Protein AF-A0A2V7KQV5-F1 (afdb_monomer)

Nearest PDB structures (foldseek):
  9awj-assembly1_A  TM=5.685E-01  e=5.001E-01  Bos taurus
  6pnp-assembly1_B  TM=3.604E-01  e=4.916E-02  Rattus norvegicus
  7ql5-assembly1_D  TM=5.381E-01  e=1.210E+00  Tetronarce californica
  6pnq-assembly1_B  TM=3.425E-01  e=1.008E-01  Rattus norvegicus
  9ftg-assembly1_A  TM=5.383E-01  e=5.375E+00  Desulfofustis sp. PB-SRB1

Radius of gyration: 15.6 Å; Cα contacts (8 Å, |Δi|>4): 146; chains: 1; bounding box: 33×19×43 Å

Foldseek 3Di:
DKDWDWDDPDADAFDKTKIKIKDKDQDPDDDDDDDDDPPQKDFPDKDKDKDWDFDPVPPGGIMIMIMIMTIIGGHD

Secondary structure (DSSP, 8-state):
-EEEE---TT--TT-EEEEEEEEEE-SSSPPP-PPPP-TTEEEEEEEEEEEEEEETTTTSEEEEEEEEEEEEEE--

pLDDT: mean 84.78, std 9.71, range [63.16, 94.88]

Structure (mmCIF, N/CA/C/O backbone):
data_AF-A0A2V7KQV5-F1
#
_entry.id   AF-A0A2V7KQV5-F1
#
loop_
_atom_site.group_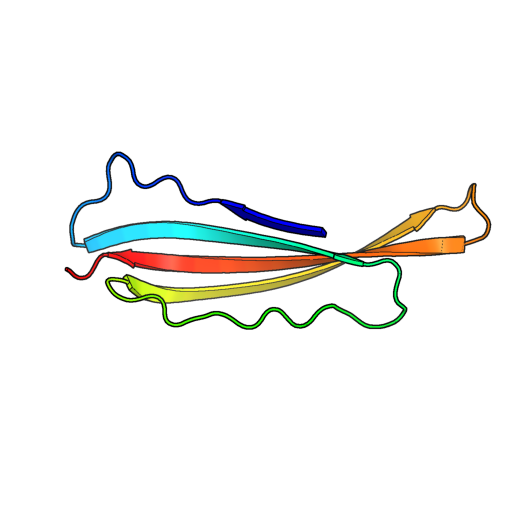PDB
_atom_site.id
_atom_site.type_symbol
_atom_site.label_atom_id
_atom_site.label_alt_id
_atom_site.label_comp_id
_atom_site.label_asym_id
_atom_site.label_entity_id
_atom_site.label_seq_id
_atom_site.pdbx_PDB_ins_code
_atom_site.Cartn_x
_atom_site.Cartn_y
_atom_site.Cartn_z
_atom_site.occupancy
_atom_site.B_iso_or_equiv
_atom_site.auth_seq_id
_atom_site.auth_comp_id
_atom_site.auth_asym_id
_atom_site.auth_atom_id
_atom_site.pdbx_PDB_model_num
ATOM 1 N N . GLU A 1 1 ? 13.545 -2.560 -3.287 1.00 68.94 1 GLU A N 1
ATOM 2 C CA . GLU A 1 1 ? 13.530 -2.118 -1.876 1.00 68.94 1 GLU A CA 1
ATOM 3 C C . GLU A 1 1 ? 12.115 -1.680 -1.537 1.00 68.94 1 GLU A C 1
ATOM 5 O O . GLU A 1 1 ? 11.439 -1.152 -2.421 1.00 68.94 1 GLU A O 1
ATOM 10 N N . VAL A 1 2 ? 11.651 -1.977 -0.326 1.00 69.25 2 VAL A N 1
ATOM 11 C CA . VAL A 1 2 ? 10.314 -1.607 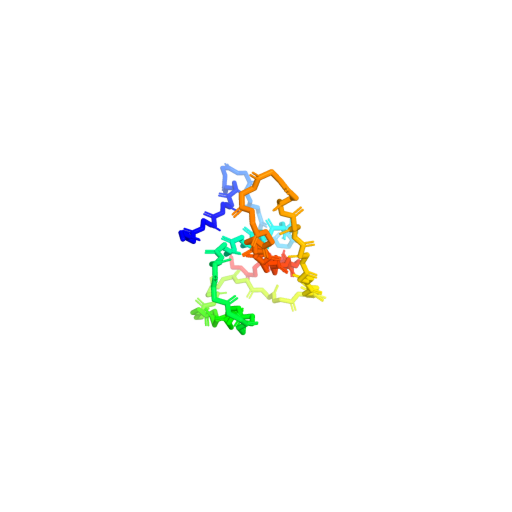0.150 1.00 69.25 2 VAL A CA 1
ATOM 12 C C . VAL A 1 2 ? 10.491 -0.831 1.443 1.00 69.25 2 VAL A C 1
ATOM 14 O O . VAL A 1 2 ? 11.140 -1.325 2.363 1.00 69.25 2 VAL A O 1
ATOM 17 N N . THR A 1 3 ? 9.919 0.366 1.509 1.00 71.00 3 THR A N 1
ATOM 18 C CA . THR A 1 3 ? 9.920 1.196 2.713 1.00 71.00 3 THR A CA 1
ATOM 19 C C . THR A 1 3 ? 8.489 1.560 3.094 1.00 71.00 3 THR A C 1
ATOM 21 O O . THR A 1 3 ? 7.639 1.823 2.241 1.00 71.00 3 THR A O 1
ATOM 24 N N . ALA A 1 4 ? 8.214 1.538 4.395 1.00 65.19 4 ALA A N 1
ATOM 25 C CA . ALA A 1 4 ? 6.949 1.961 4.978 1.00 65.19 4 ALA A CA 1
ATOM 26 C C . ALA A 1 4 ? 7.261 2.778 6.232 1.00 65.19 4 ALA A C 1
ATOM 28 O O . ALA A 1 4 ? 8.044 2.336 7.074 1.00 65.19 4 ALA A O 1
ATOM 29 N N . SER A 1 5 ? 6.674 3.967 6.353 1.00 63.16 5 SER A N 1
ATOM 30 C CA . SER A 1 5 ? 6.873 4.844 7.509 1.00 63.16 5 SER A CA 1
ATOM 31 C C . SER A 1 5 ? 5.537 5.285 8.082 1.00 63.16 5 SER A C 1
ATOM 33 O O . SER A 1 5 ? 4.623 5.633 7.337 1.00 63.16 5 SER A O 1
ATOM 35 N N . VAL A 1 6 ? 5.448 5.311 9.407 1.00 67.81 6 VAL A N 1
ATOM 36 C CA . VAL A 1 6 ? 4.319 5.880 10.141 1.00 67.81 6 VAL A CA 1
ATOM 37 C C . VAL A 1 6 ? 4.850 6.500 11.428 1.00 67.81 6 VAL A C 1
ATOM 39 O O . VAL A 1 6 ? 5.567 5.836 12.177 1.00 67.81 6 VAL A O 1
ATOM 42 N N . ASP A 1 7 ? 4.522 7.764 11.683 1.00 70.31 7 ASP A N 1
ATOM 43 C CA . ASP A 1 7 ? 4.778 8.391 12.981 1.00 70.31 7 ASP A CA 1
ATOM 44 C C . ASP A 1 7 ? 3.605 8.079 13.917 1.00 70.31 7 ASP A C 1
ATOM 46 O O . ASP A 1 7 ? 2.446 8.301 13.570 1.00 70.31 7 ASP A O 1
ATOM 50 N N . ARG A 1 8 ? 3.907 7.499 15.083 1.00 66.69 8 ARG A N 1
ATOM 51 C CA . ARG A 1 8 ? 2.920 7.048 16.079 1.00 66.69 8 ARG A CA 1
ATOM 52 C C . ARG A 1 8 ? 3.047 7.743 17.427 1.00 66.69 8 ARG A C 1
ATOM 54 O O . ARG A 1 8 ? 2.338 7.381 18.358 1.00 66.69 8 ARG A O 1
ATOM 61 N N . THR A 1 9 ? 3.950 8.709 17.560 1.00 65.75 9 THR A N 1
ATOM 62 C CA . THR A 1 9 ? 4.313 9.272 18.870 1.00 65.75 9 THR A CA 1
ATOM 63 C C . THR A 1 9 ? 3.181 10.036 19.566 1.00 65.75 9 THR A C 1
ATOM 65 O O . THR A 1 9 ? 3.266 10.259 20.770 1.00 65.75 9 THR A O 1
ATOM 68 N N . HIS A 1 10 ? 2.100 10.377 18.854 1.00 64.69 10 HIS A N 1
ATOM 69 C CA . HIS A 1 10 ? 1.024 11.232 19.370 1.00 64.69 10 HIS A CA 1
ATOM 70 C C . HIS A 1 10 ? -0.402 10.768 19.031 1.00 64.69 10 HIS A C 1
ATOM 72 O O . HIS A 1 10 ? -1.319 11.572 19.130 1.00 64.69 10 HIS A O 1
ATOM 78 N N . LEU A 1 11 ? -0.613 9.503 18.653 1.00 76.56 11 LEU A N 1
ATOM 79 C CA . LEU A 1 11 ? -1.914 9.049 18.145 1.00 76.56 11 LEU A CA 1
ATOM 80 C C . LEU A 1 11 ? -2.9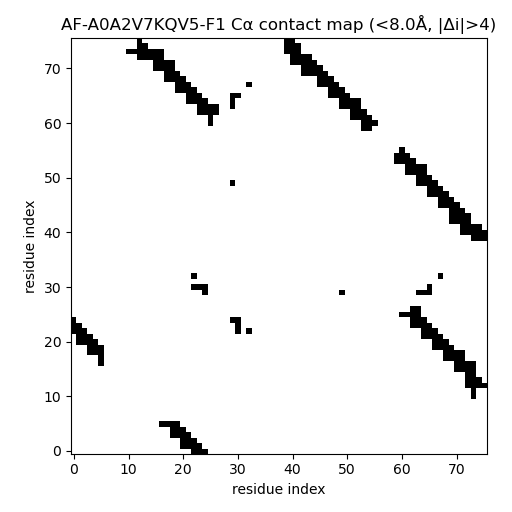27 8.700 19.246 1.00 76.56 11 LEU A C 1
ATOM 82 O O . LEU A 1 11 ? -2.691 7.806 20.059 1.00 76.56 11 LEU A O 1
ATOM 86 N N . ARG A 1 12 ? -4.081 9.375 19.234 1.00 84.38 12 ARG A N 1
ATOM 87 C CA . ARG A 1 12 ? -5.247 9.115 20.098 1.00 84.38 12 ARG A CA 1
ATOM 88 C C . ARG A 1 12 ? -6.367 8.407 19.335 1.00 84.38 12 ARG A C 1
ATOM 90 O O . ARG A 1 12 ? -6.448 8.473 18.112 1.00 84.38 12 ARG A O 1
ATOM 97 N N . VAL A 1 13 ? -7.281 7.768 20.066 1.00 85.56 13 VAL A N 1
ATOM 98 C CA . VAL A 1 13 ? -8.488 7.157 19.483 1.00 85.56 13 VAL A CA 1
ATOM 99 C C . VAL A 1 13 ? -9.280 8.190 18.685 1.00 85.56 13 VAL A C 1
ATOM 101 O O . VAL A 1 13 ? -9.537 9.294 19.162 1.00 85.56 13 VAL A O 1
ATOM 104 N N . GLY A 1 14 ? -9.686 7.813 17.473 1.00 85.12 14 GLY A N 1
ATOM 105 C CA . GLY A 1 14 ? -10.419 8.673 16.551 1.00 85.12 14 GLY A CA 1
ATOM 106 C C . GLY A 1 14 ? -9.538 9.562 15.673 1.00 85.12 14 GLY A C 1
ATOM 107 O O . GLY A 1 14 ? -10.058 10.107 14.702 1.00 85.12 14 GLY A O 1
ATOM 108 N N . GLU A 1 15 ? -8.236 9.677 15.951 1.00 89.62 15 GLU A N 1
ATOM 109 C CA . GLU A 1 15 ? -7.319 10.440 15.102 1.00 89.62 15 GLU A CA 1
ATOM 110 C C . GLU A 1 15 ? -6.995 9.704 13.801 1.00 89.62 15 GLU A C 1
ATOM 112 O O . GLU A 1 15 ? -6.986 8.469 13.736 1.00 89.62 15 GLU A O 1
ATOM 117 N N . GLU A 1 16 ? -6.725 10.491 12.761 1.00 89.75 16 GLU A N 1
ATOM 118 C CA . GLU A 1 16 ? -6.364 10.002 11.436 1.00 89.75 16 GLU A CA 1
ATOM 119 C C . GLU A 1 16 ? -4.854 10.089 11.199 1.00 89.75 16 GLU A C 1
ATOM 121 O O . GLU A 1 16 ? -4.195 11.046 11.606 1.00 89.75 16 GLU A O 1
ATOM 126 N N . LEU A 1 17 ? -4.307 9.095 10.501 1.00 90.25 17 LEU A N 1
ATOM 127 C CA . LEU A 1 17 ? -2.921 9.070 10.046 1.00 90.25 17 LEU A CA 1
ATOM 128 C C . LEU A 1 17 ? -2.832 8.586 8.598 1.00 90.25 17 LEU A C 1
ATOM 130 O O . LEU A 1 17 ? -3.698 7.854 8.113 1.00 90.25 17 LEU A O 1
ATOM 134 N N . MET A 1 18 ? -1.744 8.961 7.927 1.00 91.44 18 MET A N 1
ATOM 135 C CA . MET A 1 18 ? -1.410 8.481 6.589 1.00 91.44 18 MET A CA 1
ATOM 136 C C . MET A 1 18 ? -0.311 7.419 6.681 1.00 91.44 18 MET A C 1
ATOM 138 O O . MET A 1 18 ? 0.784 7.698 7.171 1.00 91.44 18 MET A O 1
ATOM 142 N N . LEU A 1 19 ? -0.585 6.209 6.192 1.00 90.94 19 LEU A N 1
ATOM 143 C CA . LEU A 1 19 ? 0.444 5.202 5.937 1.00 90.94 19 LEU A CA 1
ATOM 144 C C . LEU A 1 19 ? 0.846 5.281 4.465 1.00 90.94 19 LEU A C 1
ATOM 146 O O . LEU A 1 19 ? 0.038 4.976 3.590 1.00 90.94 19 LEU A O 1
ATOM 150 N N . THR A 1 20 ? 2.102 5.637 4.203 1.00 91.75 20 THR A N 1
ATOM 151 C CA . THR A 1 20 ? 2.671 5.653 2.851 1.00 91.75 20 THR A CA 1
ATOM 152 C C . THR A 1 20 ? 3.649 4.497 2.695 1.00 91.75 20 THR A C 1
ATOM 154 O O . THR A 1 20 ? 4.600 4.355 3.467 1.00 91.75 20 THR A O 1
ATOM 157 N N . ILE A 1 21 ? 3.419 3.670 1.679 1.00 91.44 21 ILE A N 1
ATOM 158 C CA . ILE A 1 21 ? 4.275 2.537 1.328 1.00 91.44 21 ILE A CA 1
ATOM 159 C C . ILE A 1 21 ? 4.854 2.798 -0.050 1.00 91.44 21 ILE A C 1
ATOM 161 O O . ILE A 1 21 ? 4.110 3.078 -0.991 1.00 91.44 21 ILE A O 1
ATOM 165 N N . ARG A 1 22 ? 6.176 2.676 -0.172 1.00 92.25 22 ARG A N 1
ATOM 166 C CA . ARG A 1 22 ? 6.896 2.870 -1.428 1.00 92.25 22 ARG A CA 1
ATOM 167 C C . ARG A 1 22 ? 7.665 1.607 -1.786 1.00 92.25 22 ARG A C 1
ATOM 169 O O . ARG A 1 22 ? 8.544 1.167 -1.047 1.00 92.25 22 ARG A O 1
ATOM 176 N N . ALA A 1 23 ? 7.356 1.054 -2.952 1.00 92.12 23 ALA A N 1
ATOM 177 C CA . ALA A 1 23 ? 8.075 -0.066 -3.537 1.00 92.12 23 ALA A CA 1
ATOM 178 C C . ALA A 1 23 ? 8.743 0.372 -4.842 1.00 92.12 23 ALA A C 1
ATOM 180 O O . ALA A 1 23 ? 8.114 0.996 -5.694 1.00 92.12 23 ALA A O 1
ATOM 181 N N . GLN A 1 24 ? 10.022 0.033 -5.002 1.00 92.25 24 GLN A N 1
ATOM 182 C CA . GLN A 1 24 ? 10.775 0.308 -6.226 1.00 92.25 24 GLN A CA 1
ATOM 183 C C . GLN A 1 24 ? 11.251 -0.988 -6.873 1.00 92.25 24 GLN A C 1
ATOM 185 O O . GLN A 1 24 ? 11.866 -1.834 -6.211 1.00 92.25 24 GLN A O 1
ATOM 190 N N . THR A 1 25 ? 11.011 -1.113 -8.179 1.00 90.31 25 THR A N 1
ATOM 191 C CA . THR A 1 25 ? 11.442 -2.254 -8.989 1.00 90.31 25 THR A CA 1
ATOM 192 C C . THR A 1 25 ? 12.033 -1.814 -10.325 1.00 90.31 25 THR A C 1
ATOM 194 O O . THR A 1 25 ? 11.681 -0.775 -10.883 1.00 90.31 25 THR A O 1
ATOM 197 N N . ARG A 1 26 ? 12.942 -2.636 -10.854 1.00 89.88 26 ARG A N 1
ATOM 198 C CA . ARG A 1 26 ? 13.446 -2.538 -12.234 1.00 89.88 26 ARG A CA 1
ATOM 199 C C . ARG A 1 26 ? 12.780 -3.563 -13.164 1.00 89.88 26 ARG A C 1
ATOM 201 O O . ARG A 1 26 ? 13.186 -3.675 -14.316 1.00 89.88 26 ARG A O 1
ATOM 208 N N . ALA A 1 27 ? 11.814 -4.333 -12.656 1.00 85.75 27 ALA A N 1
ATOM 209 C CA . ALA A 1 27 ? 11.049 -5.298 -13.437 1.00 85.75 27 ALA A CA 1
ATOM 210 C C . ALA A 1 27 ? 10.085 -4.602 -14.413 1.00 85.75 27 ALA A C 1
ATOM 212 O O . ALA A 1 27 ? 9.747 -3.422 -14.256 1.00 85.75 27 ALA A O 1
ATOM 213 N N . ALA A 1 28 ? 9.655 -5.353 -15.429 1.00 81.44 28 ALA A N 1
ATOM 214 C CA . ALA A 1 28 ? 8.657 -4.902 -16.394 1.00 81.44 28 ALA A CA 1
ATOM 215 C C . ALA A 1 28 ? 7.268 -4.738 -15.751 1.00 81.44 28 ALA A C 1
ATOM 217 O O . ALA A 1 28 ? 6.541 -3.814 -16.114 1.00 81.44 28 ALA A O 1
ATOM 218 N N . ASP A 1 29 ? 6.948 -5.571 -14.760 1.00 84.62 29 ASP A N 1
ATOM 219 C CA . ASP A 1 29 ? 5.657 -5.558 -14.076 1.00 84.62 29 ASP A CA 1
ATOM 220 C C . ASP A 1 29 ? 5.670 -4.669 -12.815 1.00 84.62 29 ASP A C 1
ATOM 222 O O . ASP A 1 29 ? 6.714 -4.538 -12.157 1.00 84.62 29 ASP A O 1
ATOM 226 N N . PRO A 1 30 ? 4.532 -4.037 -12.461 1.00 78.75 30 PRO A N 1
ATOM 227 C CA . PRO A 1 30 ? 4.368 -3.335 -11.188 1.00 78.75 30 PRO A CA 1
ATOM 228 C C . PRO A 1 30 ? 4.535 -4.268 -9.983 1.00 78.75 30 PRO A C 1
ATOM 230 O O . PRO A 1 30 ? 4.270 -5.466 -10.064 1.00 78.75 30 PRO A O 1
ATOM 233 N N . VAL A 1 31 ? 4.927 -3.705 -8.838 1.00 88.75 31 VAL A N 1
ATOM 234 C CA . VAL A 1 31 ? 4.953 -4.452 -7.574 1.00 88.75 31 VAL A CA 1
ATOM 235 C C . VAL A 1 31 ? 3.559 -4.439 -6.961 1.00 88.75 31 VAL A C 1
ATOM 237 O O . VAL A 1 31 ? 2.997 -3.371 -6.726 1.00 88.75 31 VAL A O 1
ATOM 240 N N . GLU A 1 32 ? 3.024 -5.614 -6.646 1.00 88.56 32 GLU A N 1
ATOM 241 C CA . GLU A 1 32 ? 1.815 -5.721 -5.835 1.00 88.56 32 GLU A CA 1
ATOM 242 C C . GLU A 1 32 ? 2.150 -5.489 -4.353 1.00 88.56 32 GLU A C 1
ATOM 244 O O . GLU A 1 32 ? 3.028 -6.141 -3.785 1.00 88.56 32 GLU A O 1
ATOM 249 N N . ILE A 1 33 ? 1.454 -4.544 -3.714 1.00 88.06 33 ILE A N 1
ATOM 250 C CA . ILE A 1 33 ? 1.629 -4.237 -2.290 1.00 88.06 33 ILE A CA 1
ATOM 251 C C . ILE A 1 33 ? 0.513 -4.920 -1.500 1.00 88.06 33 ILE A C 1
ATOM 253 O O . ILE A 1 33 ? -0.592 -4.390 -1.384 1.00 88.06 33 ILE A O 1
ATOM 257 N N . MET A 1 34 ? 0.805 -6.078 -0.912 1.00 88.06 34 MET A N 1
ATOM 258 C CA . MET A 1 34 ? -0.099 -6.733 0.036 1.00 88.06 34 MET A CA 1
ATOM 259 C C . MET A 1 34 ? 0.125 -6.205 1.454 1.00 88.06 34 MET A C 1
ATOM 261 O O . MET A 1 34 ? 1.259 -6.106 1.923 1.00 88.06 34 MET A O 1
ATOM 265 N N . LEU A 1 35 ? -0.966 -5.874 2.144 1.00 84.75 35 LEU A N 1
ATOM 266 C CA . LEU A 1 35 ? -0.922 -5.364 3.511 1.00 84.75 35 LEU A CA 1
ATOM 267 C C . LEU A 1 35 ? -1.164 -6.493 4.515 1.00 84.75 35 LEU A C 1
ATOM 269 O O . LEU A 1 35 ? -2.118 -7.256 4.341 1.00 84.75 35 LEU A O 1
ATOM 273 N N . PRO A 1 36 ? -0.374 -6.580 5.597 1.00 85.38 36 PRO A N 1
ATOM 274 C CA . PRO A 1 36 ? -0.773 -7.369 6.751 1.00 85.38 36 PRO A CA 1
ATOM 275 C C . PRO A 1 36 ? -1.984 -6.716 7.451 1.00 85.38 36 PRO A C 1
ATOM 277 O O . PRO A 1 36 ? -2.272 -5.537 7.217 1.00 85.38 36 PRO A O 1
ATOM 280 N N . PRO A 1 37 ? -2.678 -7.439 8.349 1.00 85.44 37 PRO A N 1
ATOM 281 C CA . PRO A 1 37 ? -3.742 -6.860 9.163 1.00 85.44 37 PRO A CA 1
ATOM 282 C C . PRO A 1 37 ? -3.272 -5.615 9.930 1.00 85.44 37 PRO A C 1
ATOM 284 O O . PRO A 1 37 ? -2.270 -5.652 10.647 1.00 85.44 37 PRO A O 1
ATOM 287 N N . LEU A 1 38 ? -4.020 -4.517 9.806 1.00 87.38 38 LEU A N 1
ATOM 288 C CA . LEU A 1 38 ? -3.748 -3.243 10.481 1.00 87.38 38 LEU A CA 1
ATOM 289 C C . LEU A 1 38 ? -4.567 -3.136 11.775 1.00 87.38 38 LEU A C 1
ATOM 291 O O . LEU A 1 38 ? -5.441 -2.284 11.909 1.00 87.38 38 LEU A O 1
ATOM 295 N N . ASN A 1 39 ? -4.311 -4.038 12.724 1.00 87.62 39 ASN A N 1
ATOM 296 C CA . ASN A 1 39 ? -5.036 -4.076 13.998 1.00 87.62 39 ASN A CA 1
ATOM 297 C C . ASN A 1 39 ? -4.986 -2.714 14.717 1.00 87.62 39 ASN A C 1
ATOM 299 O O . ASN A 1 39 ? -3.939 -2.067 14.752 1.00 87.62 39 ASN A O 1
ATOM 303 N N . GLY A 1 40 ? -6.112 -2.292 15.298 1.00 88.06 40 GLY A N 1
ATOM 304 C CA . GLY A 1 40 ? -6.240 -0.994 15.971 1.00 88.06 40 GLY A CA 1
ATOM 305 C C . GLY A 1 40 ? -6.554 0.189 15.047 1.00 88.06 40 GLY A C 1
ATOM 306 O O . GLY A 1 40 ? -6.766 1.295 15.543 1.00 88.06 40 GLY A O 1
ATOM 307 N N . PHE A 1 41 ? -6.638 -0.033 13.730 1.00 90.81 41 PHE A N 1
ATOM 308 C CA . PHE A 1 41 ? -6.951 0.997 12.743 1.00 90.81 41 PHE A CA 1
ATOM 309 C C . PHE A 1 41 ? -8.091 0.579 11.813 1.00 90.81 41 PHE A C 1
ATOM 311 O O . PHE A 1 41 ? -8.107 -0.533 11.290 1.00 90.81 41 PHE A O 1
ATOM 318 N N . ALA A 1 42 ? -8.996 1.512 11.522 1.00 92.44 42 ALA A N 1
ATOM 319 C CA . ALA A 1 42 ? -9.867 1.412 10.357 1.00 92.44 42 ALA A CA 1
ATOM 320 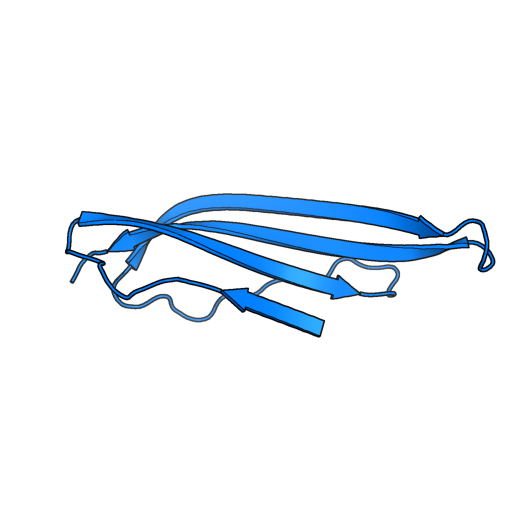C C . ALA A 1 42 ? -9.210 2.069 9.153 1.00 92.44 42 ALA A C 1
ATOM 322 O O . ALA A 1 42 ? -8.747 3.203 9.247 1.00 92.44 42 ALA A O 1
ATOM 323 N N . ILE A 1 43 ? -9.258 1.400 8.004 1.00 92.69 43 ILE A N 1
ATOM 324 C CA . ILE A 1 43 ? -8.960 2.028 6.717 1.00 92.69 43 ILE A CA 1
ATOM 325 C C . ILE A 1 43 ? -10.173 2.873 6.327 1.00 92.69 43 ILE A C 1
ATOM 327 O O . ILE A 1 43 ? -11.264 2.341 6.131 1.00 92.69 43 ILE A O 1
ATOM 331 N N . VAL A 1 44 ? -9.991 4.188 6.247 1.00 94.88 44 VAL A N 1
ATOM 332 C CA . VAL A 1 44 ? -11.045 5.142 5.860 1.00 94.88 44 VAL A CA 1
ATOM 333 C C . VAL A 1 44 ? -10.861 5.673 4.439 1.00 94.88 44 VAL A C 1
ATOM 335 O O . VAL A 1 44 ? -11.801 6.211 3.865 1.00 94.88 44 VAL A O 1
ATOM 338 N N . GLY A 1 45 ? -9.683 5.461 3.850 1.00 94.06 45 GLY A N 1
ATOM 339 C CA . GLY A 1 45 ? -9.380 5.796 2.464 1.00 94.06 45 GLY A CA 1
ATOM 340 C C . GLY A 1 45 ? -8.124 5.080 1.979 1.00 94.06 45 GLY A C 1
ATOM 341 O O . GLY A 1 45 ? -7.261 4.706 2.774 1.00 94.06 45 GLY A O 1
ATOM 342 N N . SER A 1 46 ? -8.016 4.879 0.668 1.00 94.00 46 SER A N 1
ATOM 343 C CA . SER A 1 46 ? -6.845 4.264 0.040 1.00 94.00 46 SER A CA 1
ATOM 344 C C . SER A 1 46 ? -6.610 4.822 -1.356 1.00 94.00 46 SER A C 1
ATOM 346 O O . SER A 1 46 ? -7.568 5.037 -2.103 1.00 94.00 46 SER A O 1
ATOM 348 N N . ARG A 1 47 ? -5.344 4.981 -1.734 1.00 93.50 47 ARG A N 1
ATOM 349 C CA . ARG A 1 47 ? -4.933 5.397 -3.073 1.00 93.50 47 ARG A CA 1
ATOM 350 C C . ARG A 1 47 ? -3.700 4.625 -3.522 1.00 93.50 47 ARG A C 1
ATOM 352 O O . ARG A 1 47 ? -2.723 4.540 -2.787 1.00 93.50 47 ARG A O 1
ATOM 359 N N . ASP A 1 48 ? -3.740 4.149 -4.761 1.00 92.50 48 ASP A N 1
ATOM 360 C CA . ASP A 1 48 ? -2.612 3.497 -5.422 1.00 92.50 48 ASP A CA 1
ATOM 361 C C . ASP A 1 48 ? -2.119 4.326 -6.608 1.00 92.50 48 ASP A C 1
ATOM 363 O O . ASP A 1 48 ? -2.910 4.854 -7.393 1.00 92.50 48 ASP A O 1
ATOM 367 N N . MET A 1 49 ? -0.800 4.428 -6.748 1.00 92.44 49 MET A N 1
ATOM 368 C CA . MET A 1 49 ? -0.136 5.110 -7.853 1.00 92.44 49 MET A CA 1
ATOM 369 C C . MET A 1 49 ? 1.079 4.305 -8.306 1.00 92.44 49 MET A C 1
ATOM 371 O O . MET A 1 49 ? 1.843 3.806 -7.487 1.00 92.44 49 MET A O 1
ATOM 375 N N . THR A 1 50 ? 1.289 4.200 -9.617 1.00 92.56 50 THR A N 1
ATOM 376 C CA . T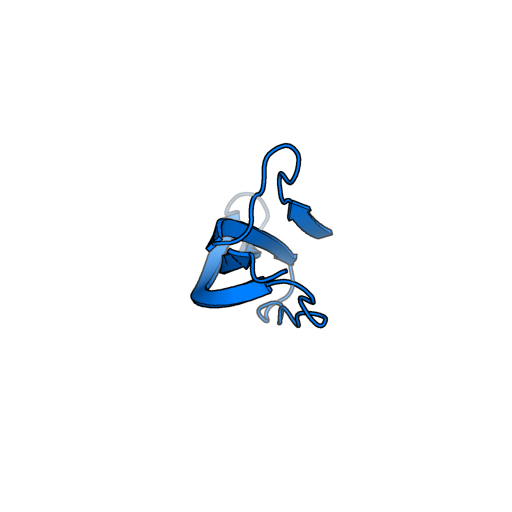HR A 1 50 ? 2.540 3.678 -10.180 1.00 92.56 50 THR A CA 1
ATOM 377 C C . THR A 1 50 ? 3.151 4.727 -11.092 1.00 92.56 50 THR A C 1
ATOM 379 O O . THR A 1 50 ? 2.531 5.150 -12.063 1.00 92.56 50 THR A O 1
ATOM 382 N N . GLU A 1 51 ? 4.374 5.131 -10.777 1.00 90.88 51 GLU A N 1
ATOM 383 C CA . GLU A 1 51 ? 5.187 6.037 -11.579 1.00 90.88 51 GLU A CA 1
ATOM 384 C C . GLU A 1 51 ? 6.274 5.242 -12.310 1.00 90.88 51 GLU A C 1
ATOM 386 O O . GLU A 1 51 ? 6.880 4.329 -11.740 1.00 90.88 51 GLU A O 1
ATOM 391 N N . VAL A 1 52 ? 6.537 5.590 -13.571 1.00 91.25 52 VAL A N 1
ATOM 392 C CA 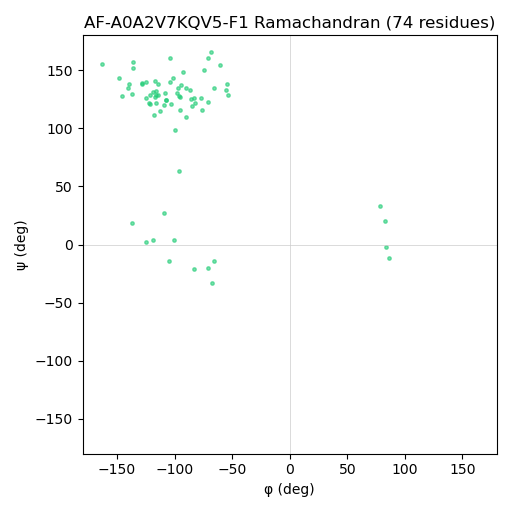. VAL A 1 52 ? 7.593 4.973 -14.382 1.00 91.25 52 VAL A CA 1
ATOM 393 C C . VAL A 1 52 ? 8.613 6.038 -14.764 1.00 91.25 52 VAL A C 1
ATOM 395 O O . VAL A 1 52 ? 8.323 6.917 -15.570 1.00 91.25 52 VAL A O 1
ATOM 398 N N . ALA A 1 53 ? 9.819 5.935 -14.212 1.00 88.94 53 ALA A N 1
ATOM 399 C CA . ALA A 1 53 ? 10.957 6.753 -14.608 1.00 88.94 53 ALA A CA 1
ATOM 400 C C . ALA A 1 53 ? 11.790 5.992 -15.645 1.00 88.94 53 ALA A C 1
ATOM 402 O O . ALA A 1 53 ? 12.182 4.849 -15.405 1.00 88.94 53 ALA A O 1
ATOM 403 N N . ILE A 1 54 ? 12.061 6.613 -16.792 1.00 84.62 54 ILE A N 1
ATOM 404 C CA . ILE A 1 54 ? 12.907 6.048 -17.850 1.00 84.62 54 ILE A CA 1
ATOM 405 C C . ILE A 1 54 ? 14.213 6.832 -17.872 1.00 84.62 54 ILE A C 1
ATOM 407 O O . ILE A 1 54 ? 14.202 8.042 -18.091 1.00 84.62 54 ILE A O 1
ATOM 411 N N . ASP A 1 55 ? 15.334 6.147 -17.660 1.00 77.12 55 ASP A N 1
ATOM 412 C CA . ASP A 1 55 ? 16.650 6.762 -17.797 1.00 77.12 55 ASP A CA 1
ATOM 413 C C . ASP A 1 55 ? 17.166 6.599 -19.236 1.00 77.12 55 ASP A C 1
ATOM 415 O O . ASP A 1 55 ? 17.508 5.501 -19.692 1.00 77.12 55 ASP A O 1
ATOM 419 N N . GLY A 1 56 ? 17.203 7.719 -19.962 1.00 69.19 56 GLY A N 1
ATOM 420 C CA . GLY A 1 56 ? 17.706 7.788 -21.334 1.00 69.19 56 GLY A CA 1
ATOM 421 C C . GLY A 1 56 ? 19.227 7.636 -21.450 1.00 69.19 56 GLY A C 1
ATOM 422 O O . GLY A 1 56 ? 19.709 7.262 -22.516 1.00 69.19 56 GLY A O 1
ATOM 423 N N . ALA A 1 57 ? 19.990 7.864 -20.375 1.00 71.31 57 ALA A N 1
ATOM 424 C CA . ALA A 1 57 ? 21.451 7.776 -20.389 1.00 71.31 57 ALA A CA 1
ATOM 425 C C . ALA A 1 57 ? 21.973 6.336 -20.222 1.00 71.31 57 ALA A C 1
ATOM 427 O O . ALA A 1 57 ? 23.097 6.038 -20.619 1.00 71.31 57 ALA A O 1
ATOM 428 N N . THR A 1 58 ? 21.161 5.422 -19.676 1.00 63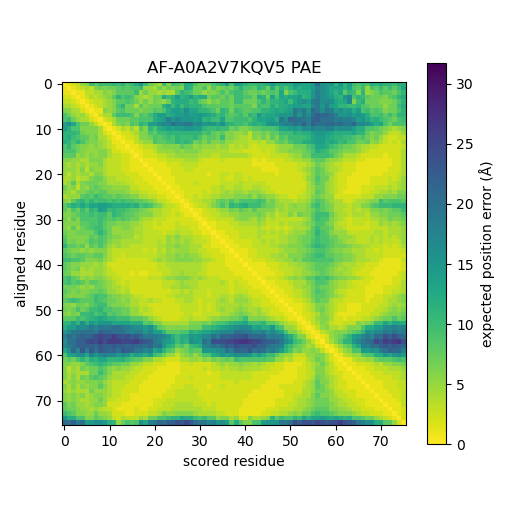.78 58 THR A N 1
ATOM 429 C CA . THR A 1 58 ? 21.552 4.025 -19.395 1.00 63.78 58 THR A CA 1
ATOM 430 C C . THR A 1 58 ? 20.886 2.991 -20.310 1.00 63.78 58 THR A C 1
ATOM 432 O O . THR A 1 58 ? 20.730 1.826 -19.938 1.00 63.78 58 THR A O 1
ATOM 435 N N . GLY A 1 59 ? 20.514 3.387 -21.532 1.00 66.69 59 GLY A N 1
ATOM 436 C CA . GLY A 1 59 ? 19.993 2.462 -22.547 1.00 66.69 59 GLY A CA 1
ATOM 437 C C . GLY A 1 59 ? 18.524 2.070 -22.355 1.00 66.69 59 GLY A C 1
ATOM 438 O O . GLY A 1 59 ? 18.148 0.942 -22.661 1.00 66.69 59 GLY A O 1
ATOM 439 N N . GLY A 1 60 ? 17.687 2.980 -21.840 1.00 70.62 60 GLY A N 1
ATOM 440 C CA . GLY A 1 60 ? 16.235 2.777 -21.749 1.00 70.62 60 GLY A CA 1
ATOM 441 C C . GLY A 1 60 ? 15.779 1.974 -20.530 1.00 70.62 60 GLY A C 1
ATOM 442 O O . GLY A 1 60 ? 14.676 1.426 -20.518 1.00 70.62 60 GLY A O 1
ATOM 443 N N . ARG A 1 61 ? 16.610 1.884 -19.485 1.00 78.56 61 ARG A N 1
ATOM 444 C CA . ARG A 1 61 ? 16.256 1.162 -18.261 1.00 78.56 61 ARG A CA 1
ATOM 445 C C . ARG A 1 61 ? 15.176 1.933 -17.497 1.00 78.56 61 ARG A C 1
ATOM 447 O O . ARG A 1 61 ? 15.374 3.085 -17.119 1.00 78.56 61 ARG A O 1
ATOM 454 N N . SER A 1 62 ? 14.039 1.284 -17.251 1.00 87.38 62 SER A N 1
ATOM 455 C CA . SER A 1 62 ? 12.940 1.866 -16.476 1.00 87.38 62 SER A CA 1
ATOM 456 C C . SER A 1 62 ? 13.014 1.466 -15.002 1.00 87.38 62 SER A C 1
ATOM 458 O O . SER A 1 62 ? 13.212 0.288 -14.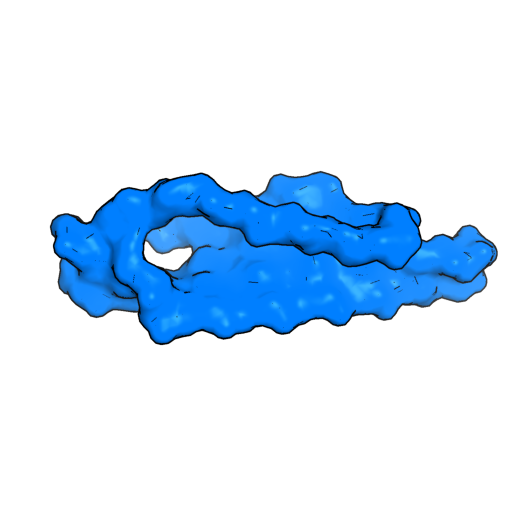690 1.00 87.38 62 SER A O 1
ATOM 460 N N . VAL A 1 63 ? 12.775 2.415 -14.102 1.00 91.19 63 VAL A N 1
ATOM 461 C CA . VAL A 1 63 ? 12.464 2.157 -12.693 1.00 91.19 63 VAL A CA 1
ATOM 462 C C . VAL A 1 63 ? 10.985 2.447 -12.481 1.00 91.19 63 VAL A C 1
ATOM 464 O O . VAL A 1 63 ? 10.512 3.544 -12.773 1.00 91.19 63 VAL A O 1
ATOM 467 N N . ARG A 1 64 ? 10.254 1.463 -11.961 1.00 92.12 64 ARG A N 1
ATOM 468 C CA . ARG A 1 64 ? 8.865 1.629 -11.537 1.00 92.12 64 ARG A CA 1
ATOM 469 C C . ARG A 1 64 ? 8.829 1.862 -10.034 1.00 92.12 64 ARG A C 1
ATOM 471 O O . ARG A 1 64 ? 9.440 1.105 -9.277 1.00 92.12 64 ARG A O 1
ATOM 478 N N . THR A 1 65 ? 8.112 2.898 -9.618 1.00 93.69 65 THR A N 1
ATOM 479 C CA . THR A 1 65 ? 7.805 3.175 -8.214 1.00 93.69 65 THR A CA 1
ATOM 480 C C . THR A 1 65 ? 6.308 2.995 -8.011 1.00 93.69 65 THR A C 1
ATOM 482 O O . THR A 1 65 ? 5.521 3.761 -8.559 1.00 93.69 65 THR A O 1
ATOM 485 N N . THR A 1 66 ? 5.913 2.009 -7.213 1.00 94.00 66 THR A N 1
ATOM 486 C CA . THR A 1 66 ? 4.527 1.847 -6.764 1.00 94.00 66 THR A CA 1
ATOM 487 C C . THR A 1 66 ? 4.392 2.477 -5.381 1.00 94.00 66 THR A C 1
ATOM 489 O O . THR A 1 66 ? 5.178 2.181 -4.477 1.00 94.00 66 THR A O 1
ATOM 492 N N . VAL A 1 67 ? 3.414 3.365 -5.228 1.00 93.38 67 VAL A N 1
ATOM 493 C CA . VAL A 1 67 ? 3.060 4.026 -3.972 1.00 93.38 67 VAL A CA 1
ATOM 494 C C . VAL A 1 67 ? 1.639 3.628 -3.598 1.00 93.38 67 VAL A C 1
ATOM 496 O O . VAL A 1 67 ? 0.724 3.785 -4.407 1.00 93.38 67 VAL A O 1
ATOM 499 N N . ARG A 1 68 ? 1.464 3.138 -2.371 1.00 94.12 68 ARG A N 1
ATOM 500 C CA . ARG A 1 68 ? 0.156 2.914 -1.749 1.00 94.12 68 ARG A CA 1
ATOM 501 C C . ARG A 1 68 ? 0.032 3.826 -0.536 1.00 94.12 68 ARG A C 1
ATOM 503 O O . ARG A 1 68 ? 0.857 3.756 0.376 1.00 94.12 68 ARG A O 1
ATOM 510 N N . GLU A 1 69 ? -0.984 4.675 -0.544 1.00 93.56 69 GLU A N 1
ATOM 511 C CA . GLU A 1 69 ? -1.346 5.567 0.556 1.00 93.56 69 GLU A CA 1
ATOM 512 C C . GLU A 1 69 ? -2.634 5.061 1.200 1.00 93.56 69 GLU A C 1
ATOM 514 O O . GLU A 1 69 ? -3.617 4.796 0.506 1.00 93.56 69 GLU A O 1
ATOM 519 N N . LEU A 1 70 ? -2.643 4.928 2.524 1.00 94.62 70 LEU A N 1
ATOM 520 C CA . LEU A 1 70 ? -3.837 4.588 3.293 1.00 94.62 70 LEU A CA 1
ATOM 521 C C . LEU A 1 70 ? -4.118 5.682 4.309 1.00 94.62 70 LEU A C 1
ATOM 523 O O . LEU A 1 70 ? -3.255 6.010 5.125 1.00 94.62 70 LEU A O 1
ATOM 527 N N . GLN A 1 71 ? -5.352 6.167 4.310 1.00 93.38 71 GLN A N 1
ATOM 528 C CA . GLN A 1 71 ? -5.888 6.941 5.415 1.00 93.38 71 GLN A CA 1
ATOM 529 C C . GLN A 1 71 ? -6.425 5.960 6.448 1.00 93.38 71 GLN A C 1
ATOM 531 O O . GLN A 1 71 ? -7.309 5.144 6.163 1.00 93.38 71 GLN A O 1
ATOM 536 N N . LEU A 1 72 ? -5.856 6.021 7.642 1.00 93.62 72 LEU A N 1
ATOM 537 C CA . LEU A 1 72 ? -6.176 5.144 8.753 1.00 93.62 72 LEU A CA 1
ATOM 538 C C . LEU A 1 72 ? -6.742 5.981 9.891 1.00 93.62 72 LEU A C 1
ATOM 540 O O . LEU A 1 72 ? -6.228 7.057 10.167 1.00 93.62 72 LEU A O 1
ATOM 544 N N . ARG A 1 73 ? -7.755 5.472 10.584 1.00 92.31 73 ARG A N 1
ATOM 545 C CA . ARG A 1 73 ? -8.293 6.067 11.809 1.00 92.31 73 ARG A CA 1
ATOM 546 C C . ARG A 1 73 ? -8.048 5.134 12.979 1.00 92.31 73 ARG A C 1
ATOM 548 O O . ARG A 1 73 ? -8.399 3.959 12.886 1.00 92.31 73 ARG A O 1
ATOM 555 N N . ALA A 1 74 ? -7.470 5.638 14.063 1.00 91.38 74 ALA A N 1
ATOM 556 C CA . ALA A 1 74 ? -7.253 4.865 15.283 1.00 91.38 74 ALA A CA 1
ATOM 557 C C . ALA A 1 74 ? -8.595 4.487 15.933 1.00 91.38 74 ALA A C 1
ATOM 559 O O . ALA A 1 74 ? -9.492 5.325 16.046 1.00 91.38 74 ALA A O 1
ATOM 560 N N . GLN A 1 75 ? -8.745 3.229 16.353 1.00 86.94 75 GLN A N 1
ATOM 561 C CA . GLN A 1 75 ? -10.015 2.684 16.855 1.00 86.94 75 GLN A CA 1
ATOM 562 C C . GLN A 1 75 ? -9.944 2.057 18.251 1.00 86.94 75 GLN A C 1
ATOM 564 O O . GLN A 1 75 ? -10.956 1.525 18.704 1.00 86.94 75 GLN A O 1
ATOM 569 N N . GLN A 1 76 ? -8.790 2.080 18.920 1.00 69.38 76 GLN A N 1
ATOM 570 C CA . GLN A 1 76 ? -8.591 1.361 20.182 1.00 69.38 76 GLN A C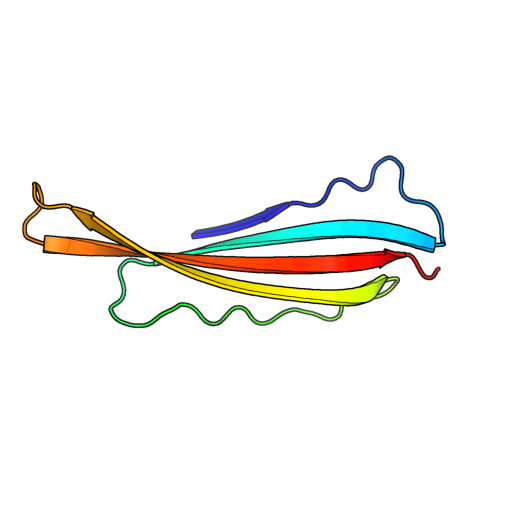A 1
ATOM 571 C C . GLN A 1 76 ? -7.964 2.229 21.254 1.00 69.38 76 GLN A C 1
ATOM 573 O O . GLN A 1 76 ? -6.906 2.825 20.956 1.00 69.38 76 GLN A O 1
#

Sequence (76 aa):
EVTASVDRTHLRVGEELMLTIRAQTRAADPVEIMLPPLNGFAIVGSRDMTEVAIDGATGGRSVRTTVRELQLRAQQ

Solvent-accessible surface area (backbone atoms only — not comparable to full-atom values): 4662 Å² total; per-residue (Å²): 97,76,51,72,58,71,92,67,94,80,76,50,68,69,40,75,47,68,42,48,35,44,38,49,43,71,57,96,66,84,74,83,86,84,78,75,87,58,82,59,44,44,79,80,44,76,49,78,49,76,48,77,49,69,40,77,89,71,78,62,49,45,41,35,38,30,37,41,41,32,36,32,29,32,69,105

Mean predicted aligned error: 6.21 Å